Protein AF-A0A1Q7YCC7-F1 (afdb_monomer_lite)

Secondary structure (DSSP, 8-state):
----HHHHHHHHHHHHHHHHHHH-SS-----EE----TTS----EEHHHHHHHHHHTTTB-TTT--B-GGGEEEEE-TTT--EEEEEEHHHHHHHHHTTT-HHHHHHHHHHHHHHHHHHHHTT--

Structure (mmCIF, N/CA/C/O backbone):
data_AF-A0A1Q7YCC7-F1
#
_entry.id   AF-A0A1Q7YCC7-F1
#
loop_
_atom_site.group_PDB
_atom_site.id
_atom_site.type_symbol
_atom_site.label_atom_id
_atom_site.label_alt_id
_atom_site.label_comp_id
_atom_site.label_asym_id
_atom_site.label_entity_id
_atom_site.label_seq_id
_atom_site.pdbx_PDB_ins_code
_atom_site.Cartn_x
_atom_site.Cartn_y
_atom_site.Cartn_z
_atom_site.occupancy
_atom_site.B_iso_or_equiv
_atom_site.auth_seq_id
_atom_site.auth_comp_id
_atom_site.auth_asym_id
_atom_site.auth_atom_id
_atom_site.pdbx_PDB_model_num
ATOM 1 N N . MET A 1 1 ? 13.439 17.384 7.037 1.00 33.72 1 MET A N 1
ATOM 2 C CA . MET A 1 1 ? 14.036 17.683 5.717 1.00 33.72 1 MET A CA 1
ATOM 3 C C . MET A 1 1 ? 13.235 16.929 4.651 1.00 33.72 1 MET A C 1
ATOM 5 O O . MET A 1 1 ? 13.322 15.710 4.593 1.00 33.72 1 MET A O 1
ATOM 9 N N . ARG A 1 2 ? 12.334 17.602 3.917 1.00 37.53 2 ARG A N 1
ATOM 10 C CA . ARG A 1 2 ? 11.501 16.957 2.881 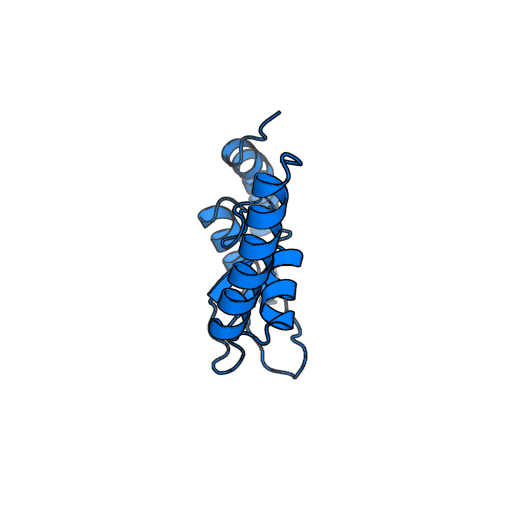1.00 37.53 2 ARG A CA 1
ATOM 11 C C . ARG A 1 2 ? 12.369 16.767 1.635 1.00 37.53 2 ARG A C 1
ATOM 13 O O . ARG A 1 2 ? 12.767 17.753 1.028 1.00 37.53 2 ARG A O 1
ATOM 20 N N . ILE A 1 3 ? 12.707 15.524 1.302 1.00 44.12 3 ILE A N 1
ATOM 21 C CA . ILE A 1 3 ? 13.401 15.205 0.049 1.00 44.12 3 ILE A CA 1
ATOM 22 C C . ILE A 1 3 ? 12.441 15.559 -1.091 1.00 44.12 3 ILE A C 1
ATOM 24 O O . ILE A 1 3 ? 11.336 15.019 -1.137 1.00 44.12 3 ILE A O 1
ATOM 28 N N . ASP A 1 4 ? 12.837 16.496 -1.955 1.00 48.84 4 ASP A N 1
ATOM 29 C CA . ASP A 1 4 ? 12.100 16.844 -3.171 1.00 48.84 4 ASP A CA 1
ATOM 30 C C . ASP A 1 4 ? 12.175 15.660 -4.150 1.00 48.84 4 ASP A C 1
ATOM 32 O O . ASP A 1 4 ? 13.266 15.368 -4.658 1.00 48.84 4 ASP A O 1
ATOM 36 N N . PRO A 1 5 ? 11.055 14.957 -4.413 1.00 44.06 5 PRO A N 1
ATOM 37 C CA . PRO A 1 5 ? 11.056 13.788 -5.282 1.00 44.06 5 PRO A CA 1
ATOM 38 C C . PRO A 1 5 ? 11.546 14.125 -6.693 1.00 44.06 5 PRO A C 1
ATOM 40 O O . PRO A 1 5 ? 12.298 13.342 -7.266 1.00 44.06 5 PRO A O 1
ATOM 43 N N . ARG A 1 6 ? 11.215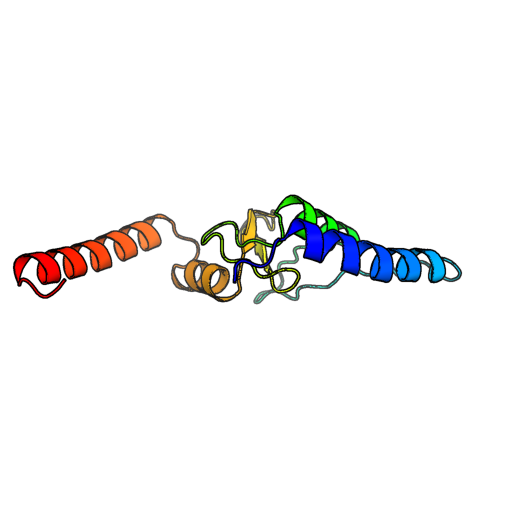 15.313 -7.229 1.00 47.56 6 ARG A N 1
ATOM 44 C CA . ARG A 1 6 ? 11.600 15.727 -8.593 1.00 47.56 6 ARG A CA 1
ATOM 45 C C . ARG A 1 6 ? 13.115 15.794 -8.747 1.00 47.56 6 ARG A C 1
ATOM 47 O O . ARG A 1 6 ? 13.675 15.212 -9.670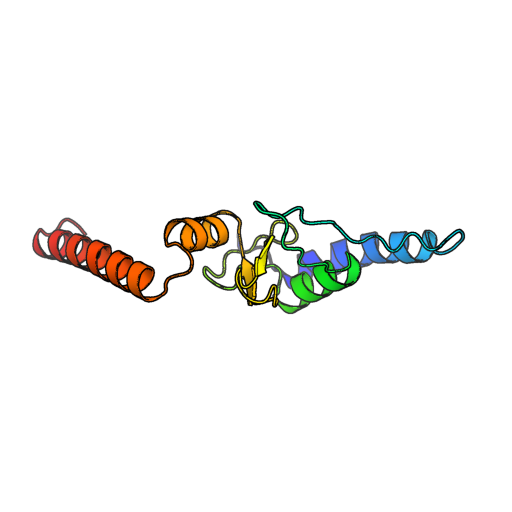 1.00 47.56 6 ARG A O 1
ATOM 54 N N . ARG A 1 7 ? 13.789 16.382 -7.760 1.00 50.47 7 ARG A N 1
ATOM 55 C CA . ARG A 1 7 ? 15.254 16.487 -7.707 1.00 50.47 7 ARG A CA 1
ATOM 56 C C . ARG A 1 7 ? 15.949 15.127 -7.549 1.00 50.47 7 ARG A C 1
ATOM 58 O O . ARG A 1 7 ? 17.060 14.944 -8.045 1.00 50.47 7 ARG A O 1
ATOM 65 N N . TRP A 1 8 ? 15.305 14.168 -6.872 1.00 50.91 8 TRP A N 1
ATOM 66 C CA . TRP A 1 8 ? 15.785 12.781 -6.769 1.00 50.91 8 TRP A CA 1
ATOM 67 C C . TRP A 1 8 ? 15.706 12.056 -8.122 1.00 50.91 8 TRP A C 1
ATOM 69 O O . TRP A 1 8 ? 16.686 11.429 -8.535 1.00 50.91 8 TRP A O 1
ATOM 79 N N . PHE A 1 9 ? 14.585 12.202 -8.840 1.00 45.31 9 PHE A N 1
ATOM 80 C CA . PHE A 1 9 ? 14.370 11.590 -10.155 1.00 45.31 9 PHE A CA 1
ATOM 81 C C . PHE A 1 9 ? 15.223 12.225 -11.264 1.00 45.31 9 PHE A C 1
ATOM 83 O O . PHE A 1 9 ? 15.794 11.496 -12.069 1.00 45.31 9 PHE A O 1
ATOM 90 N N . GLU A 1 10 ? 15.398 13.549 -11.286 1.00 55.31 10 GLU A N 1
ATOM 91 C CA . GLU A 1 10 ? 16.210 14.247 -12.300 1.00 55.31 10 GLU A CA 1
ATOM 92 C C . GLU A 1 10 ? 17.686 13.835 -12.277 1.00 55.31 10 GLU A C 1
ATOM 94 O O . GLU A 1 10 ? 18.316 13.701 -13.329 1.00 55.31 10 GLU A O 1
ATOM 99 N N . LYS A 1 11 ? 18.247 13.629 -11.079 1.00 52.84 11 LYS A N 1
ATOM 100 C CA . LYS A 1 11 ? 19.666 13.299 -10.905 1.00 52.84 11 LYS A CA 1
ATOM 101 C C . LYS A 1 11 ? 19.948 11.819 -11.183 1.00 52.84 11 LYS A C 1
ATOM 103 O O . LYS A 1 11 ? 20.881 11.513 -11.918 1.00 52.84 11 LYS A O 1
ATOM 108 N N . ARG A 1 12 ? 19.121 10.901 -10.659 1.00 52.06 12 ARG A N 1
ATOM 109 C CA . ARG A 1 12 ? 19.290 9.447 -10.871 1.00 52.06 12 ARG A CA 1
ATOM 110 C C . ARG A 1 12 ? 18.766 8.948 -12.216 1.00 52.06 12 ARG A C 1
ATOM 112 O O . ARG A 1 12 ? 19.348 8.024 -12.780 1.00 52.06 12 ARG A O 1
ATOM 119 N N . GLY A 1 13 ? 17.697 9.551 -12.736 1.00 51.66 13 GLY A N 1
ATOM 120 C CA . GLY A 1 13 ? 17.105 9.186 -14.023 1.00 51.66 13 GLY A CA 1
ATOM 121 C C . GLY A 1 13 ? 18.085 9.388 -15.175 1.00 51.66 13 GLY A C 1
ATOM 122 O O . GLY A 1 13 ? 18.213 8.511 -16.021 1.00 51.66 13 GLY A O 1
ATOM 123 N N . LYS A 1 14 ? 18.865 10.478 -15.158 1.00 50.25 14 LYS A N 1
ATOM 124 C CA . LYS A 1 14 ? 19.894 10.752 -16.177 1.00 50.25 14 LYS A CA 1
ATOM 125 C C . LYS A 1 14 ? 21.065 9.762 -16.129 1.00 50.25 14 LYS A C 1
ATOM 127 O O . LYS A 1 14 ? 21.497 9.291 -17.176 1.00 50.25 14 LYS A O 1
ATOM 132 N N . GLU A 1 15 ? 21.548 9.412 -14.935 1.00 47.19 15 GLU A N 1
ATOM 133 C CA . GLU A 1 15 ? 22.675 8.478 -14.754 1.00 47.19 15 GLU A CA 1
ATOM 134 C C . GLU A 1 15 ? 22.328 7.021 -15.090 1.00 47.19 15 GLU A C 1
ATOM 136 O O . GLU A 1 15 ? 23.178 6.288 -15.596 1.00 47.19 15 GLU A O 1
ATOM 141 N N . LYS A 1 16 ? 21.096 6.575 -14.805 1.00 49.56 16 LYS A N 1
ATOM 142 C CA . LYS A 1 16 ? 20.646 5.224 -15.170 1.00 49.56 16 LYS A CA 1
ATOM 143 C C . LYS A 1 16 ? 20.233 5.139 -16.642 1.00 49.56 16 LYS A C 1
ATOM 145 O O . LYS A 1 16 ? 20.615 4.177 -17.297 1.00 49.56 16 LYS A O 1
ATOM 150 N N . MET A 1 17 ? 19.547 6.151 -17.185 1.00 43.44 17 MET A N 1
ATOM 151 C CA . MET A 1 17 ? 19.131 6.176 -18.597 1.00 43.44 17 MET A CA 1
ATOM 152 C C . MET A 1 17 ? 20.329 6.186 -19.560 1.00 43.44 17 MET A C 1
ATOM 154 O O . MET A 1 17 ? 20.305 5.488 -20.570 1.00 43.44 17 MET A O 1
ATOM 158 N N . SER A 1 18 ? 21.415 6.901 -19.235 1.00 48.31 18 SER A N 1
ATOM 159 C CA . SER A 1 18 ? 22.631 6.888 -20.067 1.00 48.31 18 SER A CA 1
ATOM 160 C C . SER A 1 18 ? 23.311 5.513 -20.105 1.00 48.31 18 SER A C 1
ATOM 162 O O . SER A 1 18 ? 23.840 5.115 -21.140 1.00 48.31 18 SER A O 1
ATOM 164 N N . LYS A 1 19 ? 23.246 4.747 -19.007 1.00 43.47 19 LYS A N 1
ATOM 165 C CA . LYS A 1 19 ? 23.737 3.360 -18.952 1.00 43.47 19 LYS A CA 1
ATOM 166 C C . LYS A 1 19 ? 22.831 2.375 -19.694 1.00 43.47 19 LYS A C 1
ATOM 168 O O . LYS A 1 19 ? 23.344 1.385 -20.203 1.00 43.47 19 LYS A O 1
ATOM 173 N N . VAL A 1 20 ? 21.524 2.635 -19.761 1.00 42.41 20 VAL A N 1
ATOM 174 C CA . VAL A 1 20 ? 20.560 1.844 -20.550 1.00 42.41 20 VAL A CA 1
ATOM 175 C C . VAL A 1 20 ? 20.838 2.010 -22.047 1.00 42.41 20 VAL A C 1
ATOM 177 O O . VAL A 1 20 ? 21.018 1.013 -22.738 1.00 42.41 20 VAL A O 1
ATOM 180 N N . LEU A 1 21 ? 21.014 3.249 -22.526 1.00 42.72 21 LEU A N 1
ATOM 181 C CA . LEU A 1 21 ? 21.349 3.542 -23.931 1.00 42.72 21 LEU A CA 1
ATOM 182 C C . LEU A 1 21 ? 22.726 3.006 -24.361 1.00 42.72 21 LEU A C 1
ATOM 184 O O . LEU A 1 21 ? 22.945 2.726 -25.533 1.00 42.72 21 LEU A O 1
ATOM 188 N N . ALA A 1 22 ? 23.667 2.849 -23.427 1.00 43.69 22 ALA A N 1
ATOM 189 C CA . ALA A 1 22 ? 24.983 2.278 -23.714 1.00 43.69 22 ALA A CA 1
ATOM 190 C C . ALA A 1 22 ? 24.983 0.735 -23.801 1.00 43.69 22 ALA A C 1
ATOM 192 O O . ALA A 1 22 ? 25.934 0.158 -24.324 1.00 43.69 22 ALA A O 1
ATOM 193 N N . ARG A 1 23 ? 23.944 0.054 -23.290 1.00 41.53 23 ARG A N 1
ATOM 194 C CA . ARG A 1 23 ? 23.837 -1.422 -23.268 1.00 41.53 23 ARG A CA 1
ATOM 195 C C . ARG A 1 23 ? 23.106 -2.008 -24.480 1.00 41.53 23 ARG A C 1
ATOM 197 O O . ARG A 1 23 ? 23.133 -3.219 -24.657 1.00 41.53 23 ARG A O 1
ATOM 204 N N . THR A 1 24 ? 22.511 -1.187 -25.343 1.00 35.09 24 THR A N 1
ATOM 205 C CA . THR A 1 24 ? 21.714 -1.617 -26.510 1.00 35.09 24 THR A CA 1
ATOM 206 C C . THR A 1 24 ? 22.556 -2.045 -27.721 1.00 35.09 24 THR A C 1
ATOM 208 O O . THR A 1 24 ? 22.249 -1.694 -28.857 1.00 35.09 24 THR A O 1
ATOM 211 N N . SER A 1 25 ? 23.630 -2.809 -27.511 1.00 39.69 25 SER A N 1
ATOM 212 C CA . SER A 1 25 ? 24.342 -3.486 -28.604 1.00 39.69 25 SER A CA 1
ATOM 213 C C . SER A 1 25 ? 24.833 -4.868 -28.177 1.00 39.69 25 SER A C 1
ATOM 215 O O . SER A 1 25 ? 26.017 -5.070 -27.924 1.00 39.69 25 SER A O 1
ATOM 217 N N . LYS A 1 26 ? 23.887 -5.806 -28.059 1.00 30.94 26 LYS A N 1
ATOM 218 C CA . LYS A 1 26 ? 23.995 -7.250 -28.354 1.00 30.94 26 LYS A CA 1
ATOM 219 C C . LYS A 1 26 ? 22.889 -7.993 -27.600 1.00 30.94 26 LYS A C 1
ATOM 221 O O . LYS A 1 26 ? 22.907 -8.020 -26.379 1.00 30.94 26 LYS A O 1
ATOM 226 N N . GLU A 1 27 ? 21.986 -8.579 -28.385 1.00 34.91 27 GLU A N 1
ATOM 227 C CA . GLU A 1 27 ? 21.018 -9.628 -28.026 1.00 34.91 27 GLU A CA 1
ATOM 228 C C . GLU A 1 27 ? 19.942 -9.240 -26.992 1.00 34.91 27 GLU A C 1
ATOM 230 O O . GLU A 1 27 ? 20.200 -8.977 -25.821 1.00 34.91 27 GLU A O 1
ATOM 235 N N . GLU A 1 28 ? 18.698 -9.202 -27.475 1.00 38.12 28 GLU A N 1
ATOM 236 C CA . GLU A 1 28 ? 17.465 -8.819 -26.782 1.00 38.12 28 GLU A CA 1
ATOM 237 C C . GLU A 1 28 ? 17.107 -9.801 -25.654 1.00 38.12 28 GLU A C 1
ATOM 239 O O . GLU A 1 28 ? 16.193 -10.616 -25.756 1.00 38.12 28 GLU A O 1
ATOM 244 N N . HIS A 1 29 ? 17.819 -9.725 -24.536 1.00 40.69 29 HIS A N 1
ATOM 245 C CA . HIS A 1 29 ? 17.276 -10.183 -23.266 1.00 40.69 29 HIS A CA 1
ATOM 246 C C . HIS A 1 29 ? 16.258 -9.129 -22.810 1.00 40.69 29 HIS A C 1
ATOM 248 O O . HIS A 1 29 ? 16.630 -8.110 -22.230 1.00 40.69 29 HIS A O 1
ATOM 254 N N . GLU A 1 30 ? 14.972 -9.327 -23.117 1.00 43.94 30 GLU A N 1
ATOM 255 C CA . GLU A 1 30 ? 13.899 -8.537 -22.505 1.00 43.94 30 GLU A CA 1
ATOM 256 C C . GLU A 1 30 ? 13.947 -8.765 -20.983 1.00 43.94 30 GLU A C 1
ATOM 258 O O . GLU A 1 30 ? 13.467 -9.776 -20.465 1.00 43.94 30 GLU A O 1
ATOM 263 N N . ASP A 1 31 ? 14.602 -7.846 -20.270 1.00 44.16 31 ASP A N 1
ATOM 264 C CA . ASP A 1 31 ? 14.766 -7.849 -18.815 1.00 44.16 31 ASP A CA 1
ATOM 265 C C . ASP A 1 31 ? 13.401 -7.586 -18.148 1.00 44.16 31 ASP A C 1
ATOM 267 O O . ASP A 1 31 ? 13.035 -6.470 -17.758 1.00 44.16 31 ASP A O 1
ATOM 271 N N . PHE A 1 32 ? 12.598 -8.642 -18.053 1.00 51.19 32 PHE A N 1
ATOM 272 C CA . PHE A 1 32 ? 11.466 -8.707 -17.142 1.00 51.19 32 PHE A CA 1
ATOM 273 C C . PHE A 1 32 ? 11.996 -9.056 -15.750 1.00 51.19 32 PHE A C 1
ATOM 275 O O . PHE A 1 32 ? 12.489 -10.166 -15.536 1.00 51.19 32 PHE A O 1
ATOM 282 N N . GLU A 1 33 ? 11.840 -8.165 -14.768 1.00 48.31 33 GLU A N 1
ATOM 283 C CA . GLU A 1 33 ? 11.861 -8.594 -13.368 1.00 48.31 33 GLU A CA 1
ATOM 284 C C . GLU A 1 33 ? 10.679 -9.551 -13.168 1.00 48.31 33 GLU A C 1
ATOM 286 O O . GLU A 1 33 ? 9.508 -9.162 -13.111 1.00 48.31 33 GLU A O 1
ATOM 291 N N . ARG A 1 34 ? 10.974 -10.856 -13.107 1.00 43.38 34 ARG A N 1
ATOM 292 C CA . ARG A 1 34 ? 9.997 -11.845 -12.653 1.00 43.38 34 ARG A CA 1
ATOM 293 C C . ARG A 1 34 ? 9.770 -11.623 -11.168 1.00 43.38 34 ARG A C 1
ATOM 295 O O . ARG A 1 34 ? 10.450 -12.224 -10.336 1.00 43.38 34 ARG A O 1
ATOM 302 N N . TYR A 1 35 ? 8.741 -10.863 -10.826 1.00 49.62 35 TYR A N 1
ATOM 303 C CA . TYR A 1 35 ? 8.144 -10.971 -9.504 1.00 49.62 35 TYR A CA 1
ATOM 304 C C . TYR A 1 35 ? 7.492 -12.360 -9.407 1.00 49.62 35 TYR A C 1
ATOM 306 O O . TYR A 1 35 ? 6.349 -12.562 -9.807 1.00 49.62 35 TYR A O 1
ATOM 314 N N . ARG A 1 36 ? 8.252 -13.369 -8.952 1.00 37.66 36 ARG A N 1
ATOM 315 C CA . ARG A 1 36 ? 7.710 -14.696 -8.617 1.00 37.66 36 ARG A CA 1
ATOM 316 C C . ARG A 1 36 ? 6.706 -14.517 -7.484 1.00 37.66 36 ARG A C 1
ATOM 318 O O . ARG A 1 36 ? 7.089 -14.257 -6.346 1.00 37.66 36 ARG A O 1
ATOM 325 N N . LEU A 1 37 ? 5.428 -14.663 -7.800 1.00 40.78 37 LEU A N 1
ATOM 326 C CA . LEU A 1 37 ? 4.347 -14.577 -6.828 1.00 40.78 37 LEU A CA 1
ATOM 327 C C . LEU A 1 37 ? 4.169 -15.913 -6.101 1.00 40.78 37 LEU A C 1
ATOM 329 O O . LEU A 1 37 ? 4.369 -16.996 -6.662 1.00 40.78 37 LEU A O 1
ATOM 333 N N . PHE A 1 38 ? 3.749 -15.840 -4.839 1.00 35.81 38 PHE A N 1
ATOM 334 C CA . PHE A 1 38 ? 3.283 -17.006 -4.094 1.00 35.81 38 PHE A CA 1
ATOM 335 C C . PHE A 1 38 ? 2.083 -17.611 -4.856 1.00 35.81 38 PHE A C 1
ATOM 337 O O . PHE A 1 38 ? 1.118 -16.905 -5.128 1.00 35.81 38 PHE A O 1
ATOM 344 N N . ARG A 1 39 ? 2.131 -18.911 -5.194 1.00 35.94 39 ARG A N 1
ATOM 345 C CA . ARG A 1 39 ? 1.100 -19.681 -5.945 1.00 35.94 39 ARG A CA 1
ATOM 346 C C . ARG A 1 39 ? 1.027 -19.517 -7.477 1.00 35.94 39 ARG A C 1
ATOM 348 O O . ARG A 1 39 ? 0.036 -19.934 -8.068 1.00 35.94 39 ARG A O 1
ATOM 355 N N . GLY A 1 40 ? 2.070 -19.016 -8.141 1.00 43.06 40 GLY A N 1
ATOM 356 C CA . GLY A 1 40 ? 2.269 -19.275 -9.581 1.00 43.06 40 GLY A CA 1
ATOM 357 C C . GLY A 1 40 ? 1.370 -18.513 -10.564 1.00 43.06 40 GLY A C 1
ATOM 358 O O . GLY A 1 40 ? 1.339 -18.868 -11.739 1.00 43.06 40 GLY A O 1
ATOM 359 N N . LYS A 1 41 ? 0.664 -17.465 -10.126 1.00 45.50 41 LYS A N 1
ATOM 360 C CA . LYS A 1 41 ? 0.131 -16.446 -11.048 1.00 45.50 41 LYS A CA 1
ATOM 361 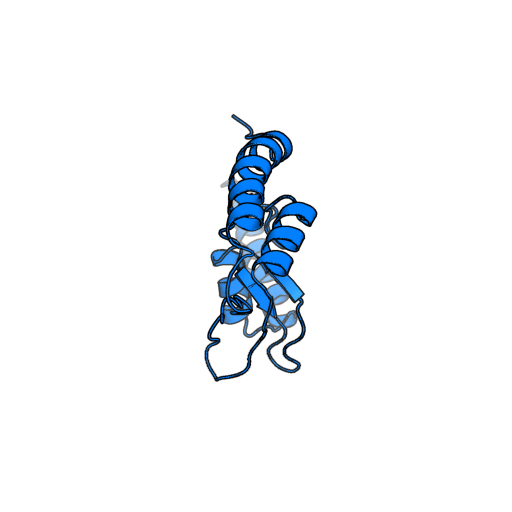C C . LYS A 1 41 ? 1.234 -15.429 -11.321 1.00 45.50 41 LYS A C 1
ATOM 363 O O . LYS A 1 41 ? 2.021 -15.168 -10.427 1.00 45.50 41 LYS A O 1
ATOM 368 N N . GLU A 1 42 ? 1.353 -14.902 -12.533 1.00 52.06 42 GLU A N 1
ATOM 369 C CA . GLU A 1 42 ? 2.459 -14.010 -12.903 1.00 52.06 42 GLU A CA 1
ATOM 370 C C . GLU A 1 42 ? 1.916 -12.674 -13.402 1.00 52.06 42 GLU A C 1
ATOM 372 O O . GLU A 1 42 ? 1.201 -12.629 -14.400 1.00 52.06 42 GLU A O 1
ATOM 377 N N . VAL A 1 43 ? 2.303 -11.583 -12.741 1.00 60.62 43 VAL A N 1
ATOM 378 C CA . VAL A 1 43 ? 2.257 -10.254 -13.352 1.00 60.62 43 VAL A CA 1
ATOM 379 C C . VAL A 1 43 ? 3.650 -9.956 -13.854 1.00 60.62 43 VAL A C 1
ATO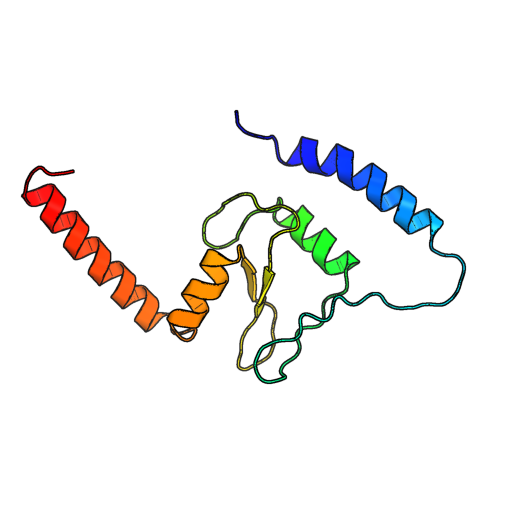M 381 O O . VAL A 1 43 ? 4.595 -9.841 -13.074 1.00 60.62 43 VAL A O 1
ATOM 384 N N . ARG A 1 44 ? 3.782 -9.891 -15.177 1.00 64.31 44 ARG A N 1
ATOM 385 C CA . ARG A 1 44 ? 5.037 -9.560 -15.845 1.00 64.31 44 ARG A CA 1
ATOM 386 C C . ARG A 1 44 ? 4.982 -8.097 -16.244 1.00 64.31 44 ARG A C 1
ATOM 388 O O . ARG A 1 44 ? 4.191 -7.716 -17.101 1.00 64.31 44 ARG A O 1
ATOM 395 N N . ILE A 1 45 ? 5.825 -7.289 -15.622 1.00 72.00 45 ILE A N 1
ATOM 396 C CA . ILE A 1 45 ? 6.102 -5.928 -16.063 1.00 72.00 45 ILE A CA 1
ATOM 397 C C . ILE A 1 45 ? 7.579 -5.857 -16.441 1.00 72.00 45 ILE A C 1
ATOM 399 O O . ILE A 1 45 ? 8.417 -6.452 -15.765 1.00 72.00 45 ILE A O 1
ATOM 403 N N . SER A 1 46 ? 7.907 -5.190 -17.547 1.00 74.88 46 SER A N 1
ATOM 404 C CA . SER A 1 46 ? 9.312 -4.954 -17.888 1.00 74.88 46 SER A CA 1
ATOM 405 C C . SER A 1 46 ? 9.929 -3.957 -16.908 1.00 74.88 46 SER A C 1
ATOM 407 O O . SER A 1 46 ? 9.229 -3.101 -16.359 1.00 74.88 46 SER A O 1
ATOM 409 N N . ASN A 1 47 ? 11.245 -4.020 -16.712 1.00 73.31 47 ASN A N 1
ATOM 410 C CA . ASN A 1 47 ? 11.946 -3.083 -15.827 1.00 73.31 47 ASN A CA 1
ATOM 411 C C . ASN A 1 47 ? 11.732 -1.623 -16.223 1.00 73.31 47 ASN A C 1
ATOM 413 O O . ASN A 1 47 ? 11.519 -0.761 -15.370 1.00 73.31 47 ASN A O 1
ATOM 417 N N . ASP A 1 48 ? 11.704 -1.355 -17.524 1.00 77.50 48 ASP A N 1
ATOM 418 C CA . ASP A 1 48 ? 11.430 -0.023 -18.047 1.00 77.50 48 ASP A CA 1
ATOM 419 C C . ASP A 1 48 ? 10.002 0.430 -17.747 1.00 77.50 48 ASP A C 1
ATOM 421 O O . ASP A 1 48 ? 9.791 1.581 -17.362 1.00 77.50 48 ASP A O 1
ATOM 425 N N . ALA A 1 49 ? 9.016 -0.461 -17.884 1.00 79.69 49 ALA A N 1
ATOM 426 C CA . ALA A 1 49 ? 7.638 -0.150 -17.529 1.00 79.69 49 ALA A CA 1
ATOM 427 C C . ALA A 1 49 ? 7.490 0.084 -16.017 1.00 79.69 49 ALA A C 1
ATOM 429 O O . ALA A 1 49 ? 6.843 1.052 -15.618 1.00 79.69 49 ALA A O 1
ATOM 430 N N . PHE A 1 50 ? 8.153 -0.713 -15.172 1.00 84.12 50 PHE A N 1
ATOM 431 C CA . PHE A 1 50 ? 8.171 -0.498 -13.725 1.00 84.12 50 PHE A CA 1
ATOM 432 C C . PHE A 1 50 ? 8.782 0.861 -13.363 1.00 84.12 50 PHE A C 1
ATOM 434 O O . PHE A 1 50 ? 8.158 1.646 -12.651 1.00 84.12 50 PHE A O 1
ATOM 441 N N . HIS A 1 51 ? 9.961 1.196 -13.894 1.00 84.00 51 HIS A N 1
ATOM 442 C CA . HIS A 1 51 ? 10.605 2.482 -13.620 1.00 84.00 51 HIS A CA 1
ATOM 443 C C . HIS A 1 51 ? 9.781 3.678 -14.117 1.00 84.00 51 HIS A C 1
ATOM 445 O O . HIS A 1 51 ? 9.722 4.698 -13.425 1.00 84.00 51 HIS A O 1
ATOM 451 N N . LYS A 1 52 ? 9.113 3.556 -15.273 1.00 87.06 52 LYS A N 1
ATOM 452 C CA . LYS A 1 52 ? 8.172 4.573 -15.770 1.00 87.06 52 LYS A CA 1
ATOM 453 C C . LYS A 1 52 ? 7.013 4.769 -14.798 1.00 87.06 52 LYS A C 1
ATOM 455 O O . LYS A 1 52 ? 6.780 5.899 -14.377 1.00 87.06 52 LYS A O 1
ATOM 460 N N . LEU A 1 53 ? 6.364 3.690 -14.355 1.00 87.31 53 LEU A N 1
ATOM 461 C CA . LEU A 1 53 ? 5.282 3.772 -13.370 1.00 87.31 53 LEU A CA 1
ATOM 462 C C . LEU A 1 53 ? 5.757 4.377 -12.043 1.00 87.31 53 LEU A C 1
ATOM 464 O O . LEU A 1 53 ? 5.086 5.243 -11.486 1.00 87.31 53 LEU A O 1
ATOM 468 N N . VAL A 1 54 ? 6.934 3.982 -11.548 1.00 88.44 54 VAL A N 1
ATOM 469 C CA . VAL A 1 54 ? 7.523 4.562 -10.332 1.00 88.44 54 VAL A CA 1
ATOM 470 C C . VAL A 1 54 ? 7.712 6.072 -10.498 1.00 88.44 54 VAL A C 1
ATOM 472 O O . VAL A 1 54 ? 7.360 6.825 -9.591 1.00 88.44 54 VAL A O 1
ATOM 475 N N . ALA A 1 55 ? 8.229 6.533 -11.640 1.00 88.56 55 ALA A N 1
ATOM 476 C CA . ALA A 1 55 ? 8.401 7.958 -11.914 1.00 88.56 55 ALA A CA 1
ATOM 477 C C . ALA A 1 55 ? 7.052 8.695 -12.002 1.00 88.56 55 ALA A C 1
ATOM 479 O O . ALA A 1 55 ? 6.870 9.713 -11.333 1.00 88.56 55 ALA A O 1
ATOM 480 N N . GLU A 1 56 ? 6.082 8.155 -12.744 1.00 89.62 56 GLU A N 1
ATOM 481 C CA . GLU A 1 56 ? 4.730 8.717 -12.877 1.00 89.62 56 GLU A CA 1
ATOM 482 C C . GLU A 1 56 ? 3.994 8.820 -11.535 1.00 89.62 56 GLU A C 1
ATOM 484 O O . GLU A 1 56 ? 3.245 9.765 -11.296 1.00 89.62 56 GLU A O 1
ATOM 489 N N . ARG A 1 57 ? 4.210 7.859 -10.630 1.00 89.25 57 ARG A N 1
ATOM 490 C CA . ARG A 1 57 ? 3.632 7.842 -9.275 1.00 89.25 57 ARG A CA 1
ATOM 491 C C . ARG A 1 57 ? 4.503 8.571 -8.246 1.00 89.25 57 ARG A C 1
ATOM 493 O O . ARG A 1 57 ? 4.283 8.450 -7.040 1.00 89.25 57 ARG A O 1
ATOM 500 N N . ASN A 1 58 ? 5.495 9.347 -8.693 1.00 93.12 58 ASN A N 1
ATOM 501 C CA . ASN A 1 58 ? 6.435 10.094 -7.849 1.00 93.12 58 ASN A CA 1
ATOM 502 C C . ASN A 1 58 ? 7.156 9.227 -6.798 1.00 93.12 58 ASN A C 1
ATOM 504 O O . ASN A 1 58 ? 7.544 9.721 -5.736 1.00 93.12 58 ASN A O 1
ATOM 508 N N . GLY A 1 59 ? 7.311 7.929 -7.065 1.00 92.69 59 GLY A N 1
ATOM 509 C CA . GLY A 1 59 ? 7.912 6.953 -6.162 1.00 92.69 59 GLY A CA 1
ATOM 510 C C . GLY A 1 59 ? 7.178 6.825 -4.836 1.00 92.69 59 GLY A C 1
ATOM 511 O O . GLY A 1 59 ? 7.826 6.584 -3.816 1.00 92.69 59 GLY A O 1
ATOM 512 N N . ARG A 1 60 ? 5.859 7.039 -4.810 1.00 97.31 60 ARG A N 1
ATOM 513 C CA . ARG A 1 60 ? 5.041 6.974 -3.595 1.00 97.31 60 ARG A CA 1
ATOM 514 C C . ARG A 1 60 ? 4.091 5.787 -3.617 1.00 97.31 60 ARG A C 1
ATOM 516 O O . ARG A 1 60 ? 3.543 5.445 -4.652 1.00 97.31 60 ARG A O 1
ATOM 523 N N . CYS A 1 61 ? 3.893 5.198 -2.441 1.00 97.81 61 CYS A N 1
ATOM 524 C CA . CYS A 1 61 ? 2.885 4.168 -2.226 1.00 97.81 61 CYS A CA 1
ATOM 525 C C . CYS A 1 61 ? 1.489 4.747 -2.479 1.00 97.81 61 CYS A C 1
ATOM 527 O O . CYS A 1 61 ? 1.135 5.753 -1.863 1.00 97.81 61 CYS A O 1
ATOM 529 N N . GLU A 1 62 ? 0.693 4.089 -3.317 1.00 97.31 62 GLU A N 1
ATOM 530 C CA . GLU A 1 62 ? -0.659 4.551 -3.663 1.00 97.31 62 GLU A CA 1
ATOM 531 C C . GLU A 1 62 ? -1.655 4.444 -2.494 1.00 97.31 62 GLU A C 1
ATOM 533 O O . GLU A 1 62 ? -2.645 5.166 -2.466 1.00 97.31 62 GLU A O 1
ATOM 538 N N . VAL A 1 63 ? -1.363 3.623 -1.475 1.00 96.94 63 VAL A N 1
ATOM 539 C CA . VAL A 1 63 ? -2.198 3.499 -0.264 1.00 96.94 63 VAL A CA 1
ATOM 540 C C . VAL A 1 63 ? -1.823 4.521 0.812 1.00 96.94 63 VAL A C 1
ATOM 542 O O . VAL A 1 63 ? -2.680 5.244 1.307 1.00 96.94 63 VAL A O 1
ATOM 545 N N . CYS A 1 64 ? -0.551 4.584 1.224 1.00 97.38 64 CYS A N 1
ATOM 546 C CA . CYS A 1 64 ? -0.138 5.411 2.371 1.00 97.38 64 CYS A CA 1
ATOM 547 C C . CYS A 1 64 ? 0.606 6.699 1.995 1.00 97.38 64 CYS A C 1
ATOM 549 O O . CYS A 1 64 ? 1.020 7.451 2.876 1.00 97.38 64 CYS A O 1
ATOM 551 N N . GLY A 1 65 ? 0.865 6.938 0.708 1.00 97.12 65 GLY A N 1
ATOM 552 C CA . GLY A 1 65 ? 1.562 8.128 0.212 1.00 97.12 65 GLY A CA 1
ATOM 553 C C . GLY A 1 65 ? 3.053 8.211 0.568 1.00 97.12 65 GLY A C 1
ATOM 554 O O . GLY A 1 65 ? 3.725 9.172 0.174 1.00 97.12 65 GLY A O 1
ATOM 555 N N . LYS A 1 66 ? 3.608 7.237 1.303 1.00 96.62 66 LYS A N 1
ATOM 556 C CA . LYS A 1 66 ? 5.026 7.208 1.693 1.00 96.62 66 LYS A CA 1
ATOM 557 C C . LYS A 1 66 ? 5.919 7.146 0.453 1.00 96.62 66 LYS A C 1
ATOM 559 O O . LYS A 1 66 ? 5.698 6.316 -0.423 1.00 96.62 66 LYS A O 1
ATOM 564 N N . PHE A 1 67 ? 6.948 7.996 0.406 1.00 95.75 67 PHE A N 1
ATOM 565 C CA . PHE A 1 67 ? 7.985 7.919 -0.624 1.00 95.75 67 PHE A CA 1
ATOM 566 C C . PHE A 1 67 ? 8.867 6.685 -0.394 1.00 95.75 67 PHE A C 1
ATOM 568 O O . PHE A 1 67 ? 9.468 6.536 0.672 1.00 95.75 67 PHE A O 1
ATOM 575 N N . CYS A 1 68 ? 8.924 5.815 -1.396 1.00 91.00 68 CYS A N 1
ATOM 576 C CA . CYS A 1 68 ? 9.664 4.556 -1.407 1.00 91.00 68 CYS A CA 1
ATOM 577 C C . CYS A 1 68 ? 10.635 4.453 -2.596 1.00 91.00 68 CYS A C 1
ATOM 579 O O . CYS A 1 68 ? 11.535 3.612 -2.557 1.00 91.00 68 CYS A O 1
ATOM 581 N N . GLY A 1 69 ? 10.499 5.312 -3.614 1.00 91.06 69 GLY A N 1
ATOM 582 C CA . GLY A 1 69 ? 11.300 5.239 -4.836 1.00 91.06 69 GLY A CA 1
ATOM 583 C C . GLY A 1 69 ? 11.114 3.887 -5.525 1.00 91.06 69 GLY A C 1
ATOM 584 O O . GLY A 1 69 ? 9.991 3.426 -5.689 1.00 91.06 69 GLY A O 1
ATOM 585 N N . GLU A 1 70 ? 12.220 3.230 -5.864 1.00 85.81 70 GLU A N 1
ATOM 586 C CA . GLU A 1 70 ? 12.233 1.899 -6.493 1.00 85.81 70 GLU A CA 1
ATOM 587 C C . GLU A 1 70 ? 11.911 0.750 -5.514 1.00 85.81 70 GLU A C 1
ATOM 589 O O . GLU A 1 70 ? 11.750 -0.379 -5.949 1.00 85.81 70 GLU A O 1
ATOM 594 N N . ASN A 1 71 ? 11.761 1.010 -4.204 1.00 87.81 71 ASN A N 1
ATOM 595 C CA . ASN A 1 71 ? 11.361 -0.019 -3.224 1.00 87.81 71 ASN A CA 1
ATOM 596 C C . ASN A 1 71 ? 9.843 -0.293 -3.208 1.00 87.81 71 ASN A C 1
ATOM 598 O O . ASN A 1 71 ? 9.322 -0.869 -2.247 1.00 87.81 71 ASN A O 1
ATOM 602 N N . LEU A 1 72 ? 9.110 0.207 -4.202 1.00 90.69 72 LEU A N 1
ATOM 603 C CA . LEU A 1 72 ? 7.708 -0.136 -4.395 1.00 90.69 72 LEU A CA 1
ATOM 604 C C . LEU A 1 72 ? 7.597 -1.558 -4.946 1.00 90.69 72 LEU A C 1
ATOM 606 O O . LEU A 1 72 ? 8.475 -2.038 -5.654 1.00 90.69 72 LEU A O 1
ATOM 610 N N . VAL A 1 73 ? 6.497 -2.218 -4.618 1.00 90.88 73 VAL A N 1
ATOM 611 C CA . VAL A 1 73 ? 6.127 -3.526 -5.146 1.00 90.88 73 VAL A CA 1
ATOM 612 C C . VAL A 1 73 ? 4.883 -3.385 -6.009 1.00 90.88 73 VAL A C 1
ATOM 614 O O . VAL A 1 73 ? 4.041 -2.517 -5.764 1.00 90.88 73 VAL A O 1
ATOM 617 N N . VAL A 1 74 ? 4.791 -4.238 -7.024 1.00 90.38 74 VAL A N 1
ATOM 618 C CA . VAL A 1 74 ? 3.637 -4.307 -7.919 1.00 90.38 74 VAL A CA 1
ATOM 619 C C . VAL A 1 74 ? 2.519 -5.076 -7.225 1.00 90.38 74 VAL A C 1
ATOM 621 O O . VAL A 1 74 ? 2.617 -6.287 -7.021 1.00 90.38 74 VAL A O 1
ATOM 624 N N . ASP A 1 75 ? 1.457 -4.364 -6.868 1.00 92.00 75 ASP A N 1
ATOM 625 C CA . ASP A 1 75 ? 0.221 -4.963 -6.388 1.00 92.00 75 ASP A CA 1
ATOM 626 C C . ASP A 1 75 ? -0.656 -5.378 -7.573 1.00 92.00 75 ASP A C 1
ATOM 628 O O . ASP A 1 75 ? -0.746 -4.679 -8.589 1.00 92.00 75 ASP A O 1
ATOM 632 N N . HIS A 1 76 ? -1.298 -6.534 -7.451 1.00 87.00 76 HIS A N 1
ATOM 633 C CA . HIS A 1 76 ? -2.081 -7.129 -8.523 1.00 87.00 76 HIS A CA 1
ATOM 634 C C . HIS A 1 76 ? -3.251 -7.937 -7.979 1.00 87.00 76 HIS A C 1
ATOM 636 O O . HIS A 1 76 ? -3.240 -8.433 -6.855 1.00 87.00 76 HIS A O 1
ATOM 642 N N . ASP A 1 77 ? -4.272 -8.078 -8.809 1.00 83.88 77 ASP A N 1
ATOM 643 C CA . ASP A 1 77 ? -5.451 -8.848 -8.477 1.00 83.88 77 ASP A CA 1
ATOM 644 C C . ASP A 1 77 ? -5.146 -10.354 -8.523 1.00 83.88 77 ASP A C 1
ATOM 646 O O . ASP A 1 77 ? -4.738 -10.897 -9.551 1.00 83.88 77 ASP A O 1
ATOM 650 N N . HIS A 1 78 ? -5.367 -11.059 -7.413 1.00 80.19 78 HIS A N 1
ATOM 651 C CA . HIS A 1 78 ? -5.074 -12.491 -7.316 1.00 80.19 78 HIS A CA 1
ATOM 652 C C . HIS A 1 78 ? -6.040 -13.379 -8.121 1.00 80.19 78 HIS A C 1
ATOM 654 O O . HIS A 1 78 ? -5.786 -14.582 -8.252 1.00 80.19 78 HIS A O 1
ATOM 660 N N . VAL A 1 79 ? -7.132 -12.845 -8.682 1.00 79.38 79 VAL A N 1
ATOM 661 C CA . VAL A 1 79 ? -8.050 -13.596 -9.555 1.00 79.38 79 VAL A CA 1
ATOM 662 C C . VAL A 1 79 ? -7.585 -13.501 -11.006 1.00 79.38 79 VAL A C 1
ATOM 664 O O . VAL A 1 79 ? -7.306 -14.535 -11.617 1.00 79.38 79 VAL A O 1
ATOM 667 N N . THR A 1 80 ? -7.445 -12.279 -11.508 1.00 80.00 80 THR A N 1
ATOM 668 C CA . THR A 1 80 ? -7.204 -11.922 -12.913 1.00 80.00 80 THR A CA 1
ATOM 669 C C . THR A 1 80 ? -5.727 -11.746 -13.263 1.00 80.00 80 THR A C 1
ATOM 671 O O . THR A 1 80 ? -5.366 -11.867 -14.429 1.00 80.00 80 THR A O 1
ATOM 674 N N . GLY A 1 81 ? -4.864 -11.476 -12.282 1.00 75.81 81 GLY A N 1
ATOM 675 C CA . GLY A 1 81 ? -3.476 -11.071 -12.520 1.00 75.81 81 GLY A CA 1
ATOM 676 C C . GLY A 1 81 ? -3.340 -9.629 -13.019 1.00 75.81 81 GLY A C 1
ATOM 677 O O . GLY A 1 81 ? -2.252 -9.216 -13.405 1.00 75.81 81 GLY A O 1
ATOM 678 N N . SER A 1 82 ? -4.416 -8.841 -13.030 1.00 81.56 82 SER A N 1
ATOM 679 C CA . SER A 1 82 ? -4.353 -7.448 -13.470 1.00 81.56 82 SER A CA 1
ATOM 680 C C . SER A 1 82 ? -3.594 -6.578 -12.472 1.00 81.56 82 SER A C 1
ATOM 682 O O . SER A 1 82 ? -3.763 -6.707 -11.259 1.00 81.56 82 SER A O 1
ATOM 684 N N . PHE A 1 83 ? -2.785 -5.655 -12.991 1.00 86.62 83 PHE A N 1
ATOM 685 C CA . PHE A 1 83 ? -2.126 -4.610 -12.208 1.00 86.62 83 PHE A CA 1
ATOM 686 C C . PHE A 1 83 ? -3.157 -3.778 -11.430 1.00 86.62 83 PHE A C 1
ATOM 688 O O . PHE A 1 83 ? -4.131 -3.303 -12.016 1.00 86.62 83 PHE A O 1
ATOM 695 N N . ARG A 1 84 ? -2.924 -3.577 -10.127 1.00 92.19 84 ARG A N 1
ATOM 696 C CA . ARG A 1 84 ? -3.729 -2.687 -9.273 1.00 92.19 84 ARG A CA 1
ATOM 697 C C . ARG A 1 84 ? -3.006 -1.375 -8.983 1.00 92.19 84 ARG A C 1
ATOM 699 O O . ARG A 1 84 ? -3.613 -0.317 -9.112 1.00 92.19 84 ARG A O 1
ATOM 706 N N . GLY A 1 85 ? -1.725 -1.434 -8.617 1.00 92.94 85 GLY A N 1
ATOM 707 C CA . GLY A 1 85 ? -0.963 -0.242 -8.244 1.00 92.94 85 GLY A CA 1
ATOM 708 C C . GLY A 1 85 ? 0.450 -0.531 -7.743 1.00 92.94 85 GLY A C 1
ATOM 709 O O . GLY A 1 85 ? 0.884 -1.680 -7.652 1.00 92.94 85 GLY A O 1
ATOM 710 N N . LEU A 1 86 ? 1.172 0.531 -7.388 1.00 95.06 86 LEU A N 1
ATOM 711 C CA . LEU A 1 86 ? 2.480 0.465 -6.741 1.00 95.06 86 LEU A CA 1
ATOM 712 C C . LEU A 1 86 ? 2.376 0.757 -5.243 1.00 95.06 86 LEU A C 1
ATOM 714 O O . LEU A 1 86 ? 2.049 1.868 -4.812 1.00 95.06 86 LEU A O 1
ATOM 718 N N . LEU A 1 87 ? 2.720 -0.234 -4.424 1.00 96.38 87 LEU A N 1
ATOM 719 C CA . LEU A 1 87 ? 2.592 -0.160 -2.970 1.00 96.38 87 LEU A CA 1
ATOM 720 C C . LEU A 1 87 ? 3.944 -0.293 -2.278 1.00 96.38 87 LEU A C 1
ATOM 722 O O . LEU A 1 87 ? 4.887 -0.867 -2.806 1.00 96.38 87 LEU A O 1
ATOM 726 N N . CYS A 1 88 ? 4.060 0.214 -1.053 1.00 96.75 88 CYS A N 1
ATOM 727 C CA . CYS A 1 88 ? 5.173 -0.181 -0.195 1.00 96.75 88 CYS A CA 1
ATOM 728 C C . CYS A 1 88 ? 4.922 -1.590 0.367 1.00 96.75 88 CYS A C 1
ATOM 730 O O . CYS A 1 88 ? 3.770 -1.979 0.568 1.00 96.75 88 CYS A O 1
ATOM 732 N N . ILE A 1 89 ? 5.995 -2.325 0.681 1.00 94.81 89 ILE A N 1
ATOM 733 C CA . ILE A 1 89 ? 5.917 -3.695 1.224 1.00 94.81 89 ILE A CA 1
ATOM 734 C C . ILE A 1 89 ? 4.917 -3.810 2.396 1.00 94.81 89 ILE A C 1
ATOM 736 O O . ILE A 1 89 ? 4.081 -4.708 2.354 1.00 94.81 89 ILE A O 1
ATOM 740 N N . PRO A 1 90 ? 4.900 -2.904 3.401 1.00 97.00 90 PRO A N 1
ATOM 741 C CA . PRO A 1 90 ? 3.930 -2.991 4.494 1.00 97.00 90 PRO A CA 1
ATOM 742 C C . PRO A 1 90 ? 2.467 -2.897 4.048 1.00 97.00 90 PRO A C 1
ATOM 744 O O . PRO A 1 90 ? 1.638 -3.657 4.538 1.00 97.00 90 PRO A O 1
ATOM 747 N N . CYS A 1 91 ? 2.141 -1.983 3.126 1.00 97.50 91 CYS A N 1
ATOM 748 C CA . CYS A 1 91 ? 0.774 -1.830 2.625 1.00 97.50 91 CYS A CA 1
ATOM 749 C C . CYS A 1 91 ? 0.347 -3.047 1.803 1.00 97.50 91 CYS A C 1
ATOM 751 O O . CYS A 1 91 ? -0.743 -3.563 2.023 1.00 97.50 91 CYS A O 1
ATOM 753 N N . ASN A 1 92 ? 1.224 -3.536 0.922 1.00 96.44 92 ASN A N 1
ATOM 754 C CA . ASN A 1 92 ? 0.973 -4.739 0.131 1.00 96.44 92 ASN A CA 1
ATOM 755 C C . ASN A 1 92 ? 0.710 -5.961 1.029 1.00 96.44 92 ASN A C 1
ATOM 757 O O . ASN A 1 92 ? -0.297 -6.648 0.885 1.00 96.44 92 ASN A O 1
ATOM 761 N N . SER A 1 93 ? 1.573 -6.191 2.023 1.00 94.69 93 SER A N 1
ATOM 762 C CA . SER A 1 93 ? 1.400 -7.294 2.973 1.00 94.69 93 SER A CA 1
ATOM 763 C C . SER A 1 93 ? 0.137 -7.146 3.820 1.00 94.69 93 SER A C 1
ATOM 765 O O . SER A 1 93 ? -0.538 -8.140 4.069 1.00 94.69 93 SER A O 1
ATOM 767 N N . ALA A 1 94 ? -0.212 -5.927 4.247 1.00 95.81 94 ALA A N 1
ATOM 768 C CA . ALA A 1 94 ? -1.440 -5.680 4.999 1.00 95.81 94 ALA A CA 1
ATOM 769 C C . ALA A 1 94 ? -2.683 -6.097 4.201 1.00 95.81 94 ALA A C 1
ATOM 771 O O . ALA A 1 94 ? -3.516 -6.825 4.734 1.00 95.81 94 ALA A O 1
ATOM 772 N N . ILE A 1 95 ? -2.777 -5.714 2.923 1.00 95.06 95 ILE A N 1
ATOM 773 C CA . ILE A 1 95 ? -3.877 -6.135 2.040 1.00 95.06 95 ILE A CA 1
ATOM 774 C C . ILE A 1 95 ? -3.937 -7.669 1.950 1.00 95.06 95 ILE A C 1
ATOM 776 O O . ILE A 1 95 ? -5.006 -8.254 2.141 1.00 95.06 95 ILE A O 1
ATOM 780 N N . GLY A 1 96 ? -2.787 -8.331 1.778 1.00 92.94 96 GLY A N 1
ATOM 781 C CA . GLY A 1 96 ? -2.701 -9.794 1.776 1.00 92.94 96 GLY A CA 1
ATOM 782 C C . GLY A 1 96 ? -3.152 -10.446 3.092 1.00 92.94 96 GLY A C 1
ATOM 783 O O . GLY A 1 96 ? -3.853 -11.458 3.072 1.00 92.94 96 GLY A O 1
ATOM 784 N N . PHE A 1 97 ? -2.833 -9.857 4.251 1.00 94.31 97 PHE A N 1
ATOM 785 C CA . PHE A 1 97 ? -3.315 -10.340 5.554 1.00 94.31 97 PHE A CA 1
ATOM 786 C C . PHE A 1 97 ? -4.831 -10.199 5.720 1.00 94.31 97 PHE A C 1
ATOM 788 O O . PHE A 1 97 ? -5.456 -11.030 6.382 1.00 94.31 97 PHE A O 1
ATOM 795 N N . PHE A 1 98 ? -5.431 -9.202 5.071 1.00 95.44 98 PHE A N 1
ATOM 796 C CA . PHE A 1 98 ? -6.881 -9.061 4.951 1.00 95.44 98 PHE A CA 1
ATOM 797 C C . PHE A 1 98 ? -7.470 -9.845 3.768 1.00 95.44 98 PHE A C 1
ATOM 799 O O . PHE A 1 98 ? -8.648 -9.687 3.464 1.00 95.44 98 PHE A O 1
ATOM 806 N N . ARG A 1 99 ? -6.688 -10.743 3.150 1.00 92.88 99 ARG A N 1
ATOM 807 C CA . ARG A 1 99 ? -7.113 -11.664 2.080 1.00 92.88 99 ARG A CA 1
ATOM 808 C C . ARG A 1 99 ? -7.686 -10.957 0.852 1.00 92.88 99 ARG A C 1
ATOM 810 O O . ARG A 1 99 ? -8.600 -11.485 0.227 1.00 92.88 99 ARG A O 1
ATOM 817 N N . ASP A 1 100 ? -7.189 -9.757 0.560 1.00 91.81 100 ASP A N 1
ATOM 818 C CA . ASP A 1 100 ? -7.726 -8.888 -0.492 1.00 91.81 100 ASP A CA 1
ATOM 819 C C . ASP A 1 100 ? -9.230 -8.580 -0.343 1.00 91.81 100 ASP A C 1
ATOM 821 O O . ASP A 1 100 ? -9.866 -8.196 -1.320 1.00 91.81 100 ASP A O 1
ATOM 825 N N . ASP A 1 101 ? -9.813 -8.732 0.855 1.00 94.44 101 ASP A N 1
ATOM 826 C CA . ASP A 1 101 ? -11.235 -8.480 1.116 1.00 94.44 101 ASP A CA 1
ATOM 827 C C . ASP A 1 101 ? -11.434 -7.058 1.679 1.00 94.44 101 ASP A C 1
ATOM 829 O O . ASP A 1 101 ? -11.094 -6.792 2.844 1.00 94.44 101 ASP A O 1
ATOM 833 N N . PRO A 1 102 ? -12.033 -6.130 0.902 1.00 94.69 102 PRO A N 1
ATOM 834 C CA . PRO A 1 102 ? -12.315 -4.772 1.363 1.00 94.69 102 PRO A CA 1
ATOM 835 C C . PRO A 1 102 ? -13.203 -4.734 2.612 1.00 94.69 102 PRO A C 1
ATOM 837 O O . PRO A 1 102 ? -13.046 -3.859 3.464 1.00 94.69 102 PRO A O 1
ATOM 840 N N . SER A 1 103 ? -14.095 -5.713 2.770 1.00 97.38 103 SER A N 1
ATOM 841 C CA . SER A 1 103 ? -15.002 -5.813 3.916 1.00 97.38 103 SER A CA 1
ATOM 842 C C . SER A 1 103 ? -14.236 -6.107 5.205 1.00 97.38 103 SER A C 1
ATOM 844 O O . SER A 1 103 ? -14.604 -5.625 6.280 1.00 97.38 103 SER A O 1
ATOM 846 N N . LEU A 1 104 ? -13.163 -6.904 5.130 1.00 97.38 104 LEU A N 1
ATOM 847 C CA . LEU A 1 104 ? -12.295 -7.165 6.280 1.00 97.38 104 LEU A CA 1
ATOM 848 C C . LEU A 1 104 ? -11.434 -5.946 6.622 1.00 97.38 104 LEU A C 1
ATOM 850 O O . LEU A 1 104 ? -11.280 -5.642 7.808 1.00 97.38 104 LEU A O 1
ATOM 854 N N . LEU A 1 105 ? -10.944 -5.214 5.617 1.00 95.88 105 LEU A N 1
ATOM 855 C CA . LEU A 1 105 ? -10.238 -3.943 5.821 1.00 95.88 105 LEU A CA 1
ATOM 856 C C . LEU A 1 105 ? -11.126 -2.913 6.532 1.00 95.88 105 LEU A C 1
ATOM 858 O O . LEU A 1 105 ? -10.697 -2.295 7.508 1.00 95.88 105 LEU A O 1
ATOM 862 N N . GLU A 1 106 ? -12.384 -2.772 6.110 1.00 97.00 106 GLU A N 1
ATOM 863 C CA . GLU A 1 106 ? -13.340 -1.858 6.742 1.00 97.00 106 GLU A CA 1
ATOM 864 C C . GLU A 1 106 ? -13.624 -2.256 8.200 1.00 97.00 106 GLU A C 1
ATOM 866 O O . GLU A 1 106 ? -13.626 -1.411 9.100 1.00 97.00 106 GLU A O 1
ATOM 871 N N . LYS A 1 107 ? -13.805 -3.555 8.472 1.00 97.81 107 LYS A N 1
ATOM 872 C CA . LYS A 1 107 ? -13.964 -4.068 9.843 1.00 97.81 107 LYS A CA 1
ATOM 873 C C . LYS A 1 107 ? -12.727 -3.786 10.702 1.00 97.81 107 LYS A C 1
ATOM 875 O O . LYS A 1 107 ? -12.877 -3.379 11.855 1.00 97.81 107 LYS A O 1
ATOM 880 N N . GLY A 1 108 ? -11.523 -3.958 10.152 1.00 96.81 108 GLY A N 1
ATOM 881 C CA . GLY A 1 108 ? -10.262 -3.621 10.818 1.00 96.81 108 GLY A CA 1
ATOM 882 C C . GLY A 1 108 ? -10.149 -2.129 11.140 1.00 96.81 108 GLY A C 1
ATOM 883 O O . GLY A 1 108 ? -9.810 -1.764 12.267 1.00 96.81 108 GLY A O 1
ATOM 884 N N . SER A 1 109 ? -10.523 -1.266 10.192 1.00 96.75 109 SER A N 1
ATOM 885 C CA . SER A 1 109 ? -10.594 0.184 10.399 1.00 96.75 109 SER A CA 1
ATOM 886 C C . SER A 1 109 ? -11.560 0.539 11.535 1.00 96.75 109 SER A C 1
ATOM 888 O O . SER A 1 109 ? -11.157 1.189 12.499 1.00 96.75 109 SER A O 1
ATOM 890 N N . LYS A 1 110 ? -12.798 0.023 11.505 1.00 98.12 110 LYS A N 1
ATOM 891 C CA . LYS A 1 110 ? -13.799 0.238 12.569 1.00 98.12 110 LYS A CA 1
ATOM 892 C C . LYS A 1 110 ? -13.307 -0.238 13.939 1.00 98.12 110 LYS A C 1
ATOM 894 O O . LYS A 1 110 ? -13.529 0.443 14.942 1.00 98.12 110 LYS A O 1
ATOM 899 N N . TYR A 1 111 ? -12.629 -1.387 13.996 1.00 97.81 111 TYR A N 1
ATOM 900 C CA . TYR A 1 111 ? -12.046 -1.919 15.230 1.00 97.81 111 TYR A CA 1
ATOM 901 C C . TYR A 1 111 ? -11.033 -0.945 15.851 1.00 97.81 111 TYR A C 1
ATOM 903 O O . TYR A 1 111 ? -11.119 -0.669 17.052 1.00 97.81 111 TYR A O 1
ATOM 911 N N . LEU A 1 112 ? -10.118 -0.402 15.039 1.00 97.81 112 LEU A N 1
ATOM 912 C CA . LEU A 1 112 ? -9.118 0.575 15.478 1.00 97.81 112 LEU A CA 1
ATOM 913 C C . LEU A 1 112 ? -9.761 1.904 15.879 1.00 97.81 112 LEU A C 1
ATOM 915 O O . LEU A 1 112 ? -9.474 2.407 16.962 1.00 97.81 112 LEU A O 1
ATOM 919 N N . THR A 1 113 ? -10.680 2.434 15.069 1.00 97.94 113 THR A N 1
ATOM 920 C CA . THR A 1 113 ? -11.372 3.699 15.361 1.00 97.94 113 THR A CA 1
ATOM 921 C C . THR A 1 113 ? -12.114 3.641 16.693 1.00 97.94 113 THR A C 1
ATOM 923 O O . THR A 1 113 ? -12.005 4.563 17.494 1.00 97.94 113 THR A O 1
ATOM 926 N N . ARG A 1 114 ? -12.796 2.530 17.000 1.00 98.06 114 ARG A N 1
ATOM 927 C CA . ARG A 1 114 ? -13.442 2.335 18.308 1.00 98.06 114 ARG A CA 1
ATOM 928 C C . ARG A 1 114 ? -12.441 2.378 19.467 1.00 98.06 114 ARG A C 1
ATOM 930 O O . ARG A 1 114 ? -12.769 2.877 20.540 1.00 98.06 114 ARG A O 1
ATOM 937 N N . HIS A 1 115 ? -11.243 1.820 19.283 1.00 97.69 115 HIS A N 1
ATOM 938 C CA . HIS A 1 115 ? -10.201 1.870 20.308 1.00 97.69 115 HIS A CA 1
ATOM 939 C C . HIS A 1 115 ? -9.657 3.291 20.493 1.00 97.69 115 HIS A C 1
ATOM 941 O O . HIS A 1 115 ? -9.528 3.736 21.629 1.00 97.69 115 HIS A O 1
ATOM 947 N N . VAL A 1 116 ? -9.409 4.013 19.396 1.00 97.88 116 VAL A N 1
ATOM 948 C CA . VAL A 1 116 ? -8.984 5.421 19.429 1.00 97.88 116 VAL A CA 1
ATOM 949 C C . VAL A 1 116 ? -10.029 6.291 20.122 1.00 97.88 116 VAL A C 1
ATOM 951 O O . VAL A 1 116 ? -9.672 7.052 21.014 1.00 97.88 116 VAL A O 1
ATOM 954 N N . GLN A 1 117 ? -11.314 6.121 19.797 1.00 97.69 117 GLN A N 1
ATOM 955 C CA . GLN A 1 117 ? -12.394 6.859 20.456 1.00 97.69 117 GLN A CA 1
ATOM 956 C C . GLN A 1 117 ? -12.391 6.623 21.968 1.00 97.69 117 GLN A C 1
ATOM 958 O O . GLN A 1 117 ? -12.411 7.572 22.739 1.00 97.69 117 GLN A O 1
ATOM 963 N N . ARG A 1 118 ? -12.239 5.366 22.404 1.00 97.62 118 ARG A N 1
ATOM 964 C CA . ARG A 1 118 ? -12.126 5.041 23.832 1.00 97.62 118 ARG A CA 1
ATOM 965 C C . ARG A 1 118 ? -10.943 5.743 24.505 1.00 97.62 118 ARG A C 1
ATOM 967 O O . ARG A 1 118 ? -11.036 6.087 25.676 1.00 97.62 118 ARG A O 1
ATOM 974 N N . LEU A 1 119 ? -9.813 5.904 23.816 1.00 98.00 119 LEU A N 1
ATOM 975 C CA . LEU A 1 119 ? -8.659 6.615 24.371 1.00 98.00 119 LEU A CA 1
ATOM 976 C C . LEU A 1 119 ? -8.929 8.118 24.510 1.00 98.00 119 LEU A C 1
ATOM 978 O O . LEU A 1 119 ? -8.561 8.681 25.539 1.00 98.00 119 LEU A O 1
ATOM 982 N N . LEU A 1 120 ? -9.604 8.730 23.532 1.00 97.38 120 LEU A N 1
ATOM 983 C CA . LEU A 1 120 ? -10.052 10.126 23.604 1.00 97.38 120 LEU A CA 1
ATOM 984 C C . LEU A 1 120 ? -11.032 10.333 24.766 1.00 97.38 120 LEU A C 1
ATOM 986 O O . LEU A 1 120 ? -10.843 11.239 25.572 1.00 97.38 120 LEU A O 1
ATOM 990 N N . ASP A 1 121 ? -12.015 9.442 24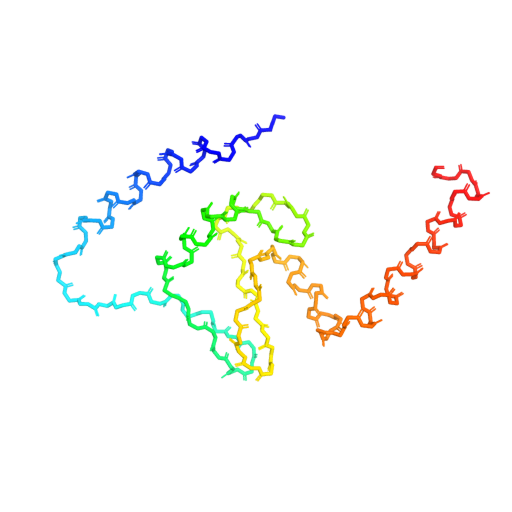.920 1.00 97.38 121 ASP A N 1
ATOM 991 C CA . ASP A 1 121 ? -13.008 9.506 26.004 1.00 97.38 121 ASP A CA 1
ATOM 992 C C . ASP A 1 121 ? -12.358 9.400 27.399 1.00 97.38 121 ASP A C 1
ATOM 994 O O . ASP A 1 121 ? -12.876 9.923 28.382 1.00 97.38 121 ASP A O 1
ATOM 998 N N . LEU A 1 122 ? -11.204 8.728 27.491 1.00 97.62 122 LEU A N 1
ATOM 999 C CA . LEU A 1 122 ? -10.406 8.599 28.714 1.00 97.62 122 LEU A CA 1
ATOM 1000 C C . LEU A 1 122 ? -9.377 9.730 28.903 1.00 97.62 122 LEU A C 1
ATOM 1002 O O . LEU A 1 122 ? -8.610 9.674 29.865 1.00 97.62 122 LEU A O 1
ATOM 1006 N N . GLY A 1 123 ? -9.300 10.705 27.989 1.00 96.19 123 GLY A N 1
ATOM 1007 C CA . GLY A 1 123 ? -8.310 11.788 28.021 1.00 96.19 123 GLY A CA 1
ATOM 1008 C C . GLY A 1 123 ? -6.864 11.315 27.838 1.00 96.19 123 GLY A C 1
ATOM 1009 O O . GLY A 1 123 ? -5.941 11.909 28.391 1.00 96.19 123 GLY A O 1
ATOM 1010 N N . LYS A 1 124 ? -6.658 10.200 27.126 1.00 92.94 124 LYS A N 1
ATOM 1011 C CA . LYS A 1 124 ? -5.332 9.599 26.878 1.00 92.94 124 LYS A CA 1
ATOM 1012 C C . LYS A 1 124 ? -4.738 9.958 25.513 1.00 92.94 124 LYS A C 1
ATOM 1014 O O . LYS A 1 124 ? -3.620 9.532 25.222 1.00 92.94 124 LYS A O 1
ATOM 1019 N N . LEU A 1 125 ? -5.491 10.680 24.687 1.00 87.19 125 LEU A N 1
ATOM 1020 C CA . LEU A 1 125 ? -5.116 11.214 23.378 1.00 87.19 125 LEU A CA 1
ATOM 1021 C C . LEU A 1 125 ? -5.684 12.623 23.218 1.00 87.19 125 LEU A C 1
ATOM 1023 O O . LEU A 1 125 ? -6.702 12.907 23.889 1.00 87.19 125 LEU A O 1
#

Sequence (125 aa):
MRIDPRRWFEKRGKEKMSKVLARTSKEEHEDFERYRLFRGKEVRISNDAFHKLVAERNGRCEVCGKFCGENLVVDHDHVTGSFRGLLCIPCNSAIGFFRDDPSLLEKGSKYLTRHVQRLLDLGKL

Foldseek 3Di:
DDDDLVVVCVVVVVVVVVVVVVPPPDDDPQAWPFPPDDPDQTDTDGPVRLLVQCVVLSCAAPPPRDRDRSQWDFDADPPPRHTDGTHHPVVNVVCVVLVVDVVSVVVVVVVVVVVVVVCVVVVND

Radius of gyration: 19.21 Å; chains: 1; bounding box: 40×37×57 Å

pLDDT: mean 75.38, std 23.35, range [30.94, 98.12]